Protein AF-A0A1X0C1E8-F1 (afdb_monomer_lite)

Sequence (95 aa):
MPELVYNFGAIEGGAGDLDGSVVQTQGLLEEGRESLSRLAGQWEGDASMSWQEAQTRWDVNANELNHALRSLAAAVRDTGQNMLQVNTGIANSFH

InterPro domains:
  IPR010310 Type VII secretion system ESAT-6-like [PF06013] (6-86)
  IPR010310 Type VII secretion system ESAT-6-like [TIGR03930] (5-91)
  IPR036689 ESAT-6-like superfamily [SSF140453] (4-94)

Secondary structure (DSSP, 8-state):
-------HHHHHHHHHHHHHHHHHHHHHHHHHHHHHHHHHTT--STTHHHHHHHHHHHHHHHHHHHHHHHHHHHHHHHHHHHHHHHHHHHHHHT-

Organism: Mycolicibacterium celeriflavum (NCBI:txid1249101)

Foldseek 3Di:
DPDPPDPLVVLVVVLVVLVVVLVVLLVVLVVVLVVLVVCCVVQPPPCNVVSVVVNVVSVVVSVVVSVVSVVVSVVSVVVSVVVVVVVVVVVVVVD

Radius of gyration: 21.86 Å; chains: 1; bounding box: 45×20×67 Å

pLDDT: mean 80.26, std 11.57, range [41.97, 95.38]

Structure (mmCIF, N/CA/C/O backbone):
data_AF-A0A1X0C1E8-F1
#
_entry.id   AF-A0A1X0C1E8-F1
#
loop_
_atom_site.group_PDB
_atom_site.id
_atom_site.type_symbol
_atom_site.label_atom_id
_atom_site.label_alt_id
_atom_site.label_comp_id
_atom_site.label_asym_id
_atom_site.label_entity_id
_atom_site.label_seq_id
_atom_site.pdbx_PDB_ins_code
_atom_site.Cartn_x
_atom_site.Cartn_y
_atom_site.Cartn_z
_atom_site.occupancy
_atom_site.B_iso_or_equiv
_atom_site.auth_seq_id
_atom_site.auth_comp_id
_atom_site.auth_asym_id
_atom_site.auth_atom_id
_atom_site.pdbx_PDB_model_num
ATOM 1 N N . MET A 1 1 ? 11.636 -8.169 -40.788 1.00 41.97 1 MET A N 1
ATOM 2 C CA . MET A 1 1 ? 11.010 -8.819 -39.615 1.00 41.97 1 MET A CA 1
ATOM 3 C C . MET A 1 1 ? 10.434 -7.702 -38.762 1.00 41.97 1 MET A C 1
ATOM 5 O O . MET A 1 1 ? 11.126 -6.695 -38.665 1.00 41.97 1 MET A O 1
ATOM 9 N N . PRO A 1 2 ? 9.194 -7.782 -38.249 1.00 45.59 2 PRO A N 1
ATOM 10 C CA . PRO A 1 2 ? 8.691 -6.732 -37.378 1.00 45.59 2 PRO A CA 1
ATOM 11 C C . PRO A 1 2 ? 9.487 -6.804 -36.074 1.00 45.59 2 PRO A C 1
ATOM 13 O O . PRO A 1 2 ? 9.435 -7.803 -35.361 1.00 45.59 2 PRO A O 1
ATOM 16 N N . GLU A 1 3 ? 10.292 -5.778 -35.827 1.00 52.41 3 GLU A N 1
ATOM 17 C CA . GLU A 1 3 ? 10.885 -5.506 -34.526 1.00 52.41 3 GLU A CA 1
ATOM 18 C C . GLU A 1 3 ? 9.727 -5.478 -33.521 1.00 52.41 3 GLU A C 1
ATOM 20 O O . GLU A 1 3 ? 8.783 -4.701 -33.690 1.00 52.41 3 GLU A O 1
ATOM 25 N N . LEU A 1 4 ? 9.722 -6.374 -32.530 1.00 52.25 4 LEU A N 1
ATOM 26 C CA . LEU A 1 4 ? 8.830 -6.200 -31.388 1.00 52.25 4 LEU A CA 1
ATOM 27 C C . LEU A 1 4 ? 9.324 -4.958 -30.642 1.00 52.25 4 LEU A C 1
ATOM 29 O O . LEU A 1 4 ? 10.135 -5.053 -29.726 1.00 52.25 4 LEU A O 1
ATOM 33 N N . VAL A 1 5 ? 8.858 -3.784 -31.072 1.00 56.81 5 VAL A N 1
ATOM 34 C CA . VAL A 1 5 ? 9.097 -2.506 -30.402 1.00 56.81 5 VAL A CA 1
ATOM 35 C C . VAL A 1 5 ? 8.235 -2.499 -29.143 1.00 56.81 5 VAL A C 1
ATOM 37 O O . VAL A 1 5 ? 7.144 -1.932 -29.101 1.00 56.81 5 VAL A O 1
ATOM 40 N N . TYR A 1 6 ? 8.691 -3.201 -28.109 1.00 62.88 6 TYR A N 1
ATOM 41 C CA . TYR A 1 6 ? 8.162 -3.012 -26.768 1.00 62.88 6 TYR A CA 1
ATOM 42 C C . TYR A 1 6 ? 8.685 -1.684 -26.230 1.00 62.88 6 TYR A C 1
ATOM 44 O O . TYR A 1 6 ? 9.883 -1.406 -26.271 1.00 62.88 6 TYR A O 1
ATOM 52 N N . ASN A 1 7 ? 7.779 -0.847 -25.724 1.00 69.00 7 ASN A N 1
ATOM 53 C CA . ASN A 1 7 ? 8.135 0.437 -25.135 1.00 69.00 7 ASN A CA 1
ATOM 54 C C . ASN A 1 7 ? 8.790 0.214 -23.760 1.00 69.00 7 ASN A C 1
ATOM 56 O O . ASN A 1 7 ? 8.134 0.294 -22.724 1.00 69.00 7 ASN A O 1
ATOM 60 N N . PHE A 1 8 ? 10.084 -0.107 -23.763 1.00 65.75 8 PHE A N 1
ATOM 61 C CA . PHE A 1 8 ? 10.881 -0.364 -22.561 1.00 65.75 8 PHE A CA 1
ATOM 62 C C . PHE A 1 8 ? 10.840 0.817 -21.579 1.00 65.75 8 PHE A C 1
ATOM 64 O O . PHE A 1 8 ? 10.662 0.614 -20.381 1.00 65.75 8 PHE A O 1
ATOM 71 N N . GLY A 1 9 ? 10.874 2.050 -22.098 1.00 66.69 9 GLY A N 1
ATOM 72 C CA . GLY A 1 9 ? 10.735 3.259 -21.282 1.00 66.69 9 GLY A CA 1
ATOM 73 C C . GLY A 1 9 ? 9.390 3.349 -20.554 1.00 66.69 9 GLY A C 1
A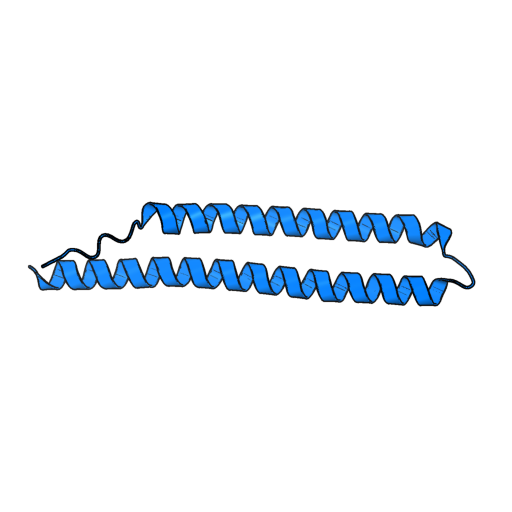TOM 74 O O . GLY A 1 9 ? 9.342 3.824 -19.424 1.00 66.69 9 GLY A O 1
ATOM 75 N N . ALA A 1 10 ? 8.303 2.841 -21.145 1.00 71.62 10 ALA A N 1
ATOM 76 C CA . ALA A 1 10 ? 7.009 2.771 -20.467 1.00 71.62 10 ALA A CA 1
ATOM 77 C C . ALA A 1 10 ? 6.966 1.694 -19.368 1.00 71.62 10 ALA A C 1
ATOM 79 O O . ALA A 1 10 ? 6.283 1.890 -18.366 1.00 71.62 10 ALA A O 1
ATOM 80 N N . ILE A 1 11 ? 7.696 0.582 -19.524 1.00 73.00 11 ILE A N 1
ATOM 81 C CA . ILE A 1 11 ? 7.788 -0.468 -18.495 1.00 73.00 11 ILE A CA 1
ATOM 82 C C . ILE A 1 11 ? 8.617 0.023 -17.305 1.00 73.00 11 ILE A C 1
ATOM 84 O O . ILE A 1 11 ? 8.171 -0.106 -16.167 1.00 73.00 11 ILE A O 1
ATOM 88 N N . GLU A 1 12 ? 9.790 0.616 -17.548 1.00 72.06 12 GLU A N 1
ATOM 89 C CA . GLU A 1 12 ? 10.621 1.182 -16.476 1.00 72.06 12 GLU A CA 1
ATOM 90 C C . GLU A 1 12 ? 9.931 2.355 -15.772 1.00 72.06 12 GLU A C 1
ATOM 92 O O . GLU A 1 12 ? 9.927 2.411 -14.543 1.00 72.06 12 GLU A O 1
ATOM 97 N N . GLY A 1 13 ? 9.287 3.250 -16.532 1.00 77.50 13 GLY A N 1
ATOM 98 C CA . GLY A 1 13 ? 8.484 4.336 -15.968 1.00 77.50 13 GLY A CA 1
ATOM 99 C C . GLY A 1 13 ? 7.345 3.810 -15.092 1.00 77.50 13 GLY A C 1
ATOM 100 O O . GLY A 1 13 ? 7.226 4.202 -13.935 1.00 77.50 13 GLY A O 1
ATOM 101 N N . GLY A 1 14 ? 6.581 2.835 -15.596 1.00 78.06 14 GLY A N 1
ATOM 102 C CA . GLY A 1 14 ? 5.505 2.197 -14.837 1.00 78.06 14 GLY A CA 1
ATOM 103 C C . GLY A 1 14 ? 5.992 1.457 -13.586 1.00 78.06 14 GLY A C 1
ATOM 104 O O . GLY A 1 14 ? 5.297 1.453 -12.573 1.00 78.06 14 GLY A O 1
ATOM 105 N N . ALA A 1 15 ? 7.191 0.866 -13.612 1.00 79.50 15 ALA A N 1
ATOM 106 C CA . ALA A 1 15 ? 7.802 0.251 -12.432 1.00 79.50 15 ALA A CA 1
ATOM 107 C C . ALA A 1 15 ? 8.138 1.289 -11.349 1.00 79.50 15 ALA A C 1
ATOM 109 O O . ALA A 1 15 ? 7.865 1.055 -10.171 1.00 79.50 15 ALA A O 1
ATOM 110 N N . GLY A 1 16 ? 8.688 2.442 -11.745 1.00 81.38 16 GLY A N 1
ATOM 111 C CA . GLY A 1 16 ? 8.963 3.554 -10.833 1.00 81.38 16 GLY A CA 1
ATOM 112 C C . GLY A 1 16 ?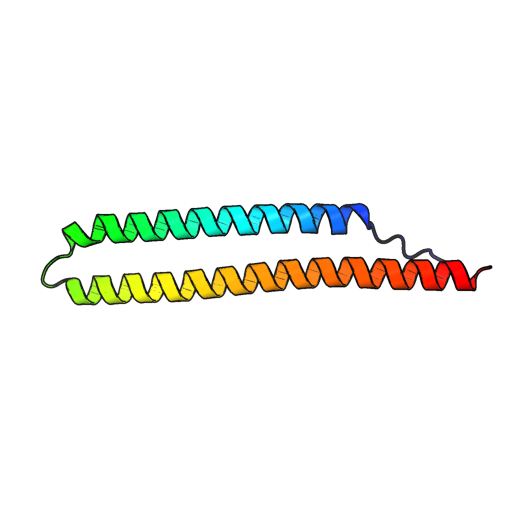 7.688 4.139 -10.221 1.00 81.38 16 GLY A C 1
ATOM 113 O O . GLY A 1 16 ? 7.620 4.339 -9.006 1.00 81.38 16 GLY A O 1
ATOM 114 N N . ASP A 1 17 ? 6.651 4.332 -11.037 1.00 84.88 17 ASP A N 1
ATOM 115 C CA . ASP A 1 17 ? 5.340 4.802 -10.577 1.00 84.88 17 ASP A CA 1
ATOM 116 C C . ASP A 1 17 ? 4.685 3.806 -9.603 1.00 84.88 17 ASP A C 1
ATOM 118 O O . ASP A 1 17 ? 4.060 4.203 -8.612 1.00 84.88 17 ASP A O 1
ATOM 122 N N . LEU A 1 18 ? 4.858 2.500 -9.845 1.00 83.62 18 LEU A N 1
ATOM 123 C CA . LEU A 1 18 ? 4.397 1.443 -8.945 1.00 83.62 18 LEU A CA 1
ATOM 124 C C . LEU A 1 18 ? 5.130 1.475 -7.606 1.00 83.62 18 LEU A C 1
ATOM 126 O O . LEU A 1 18 ? 4.464 1.436 -6.574 1.00 83.62 18 LEU A O 1
ATOM 130 N N . ASP A 1 19 ? 6.461 1.584 -7.598 1.00 85.06 19 ASP A N 1
ATOM 131 C CA . ASP A 1 19 ? 7.234 1.689 -6.354 1.00 85.06 19 ASP A CA 1
ATOM 132 C C . ASP A 1 19 ? 6.798 2.928 -5.541 1.00 85.06 19 ASP A C 1
ATOM 134 O O . ASP A 1 19 ? 6.585 2.831 -4.328 1.00 85.06 19 ASP A O 1
ATOM 138 N N . GLY A 1 20 ? 6.556 4.068 -6.201 1.00 88.69 20 GLY A N 1
ATOM 139 C CA . GLY A 1 20 ? 5.986 5.261 -5.563 1.00 88.69 20 GLY A CA 1
ATOM 140 C C . GLY A 1 20 ? 4.592 5.018 -4.971 1.00 88.69 20 GLY A C 1
ATOM 141 O O . GLY A 1 20 ? 4.327 5.373 -3.819 1.00 88.69 20 GLY A O 1
ATOM 142 N N . SER A 1 21 ? 3.721 4.340 -5.719 1.00 86.00 21 SER A N 1
ATOM 143 C CA . SER A 1 21 ? 2.368 3.976 -5.275 1.00 86.00 21 SER A CA 1
ATOM 144 C C . SER A 1 21 ? 2.381 2.996 -4.093 1.00 86.00 21 SER A C 1
ATOM 146 O O . SER A 1 21 ? 1.536 3.093 -3.198 1.00 86.00 21 SER A O 1
ATOM 148 N N . VAL A 1 22 ? 3.354 2.075 -4.038 1.00 87.00 22 VAL A N 1
ATOM 149 C CA . VAL A 1 22 ? 3.553 1.159 -2.902 1.00 87.00 22 VAL A CA 1
ATOM 150 C C . VAL A 1 22 ? 3.902 1.940 -1.638 1.00 87.00 22 VAL A C 1
ATOM 152 O O . VAL A 1 22 ? 3.297 1.702 -0.592 1.00 87.00 22 VAL A O 1
ATOM 155 N N . VAL A 1 23 ? 4.843 2.883 -1.725 1.00 90.00 23 VAL A N 1
ATOM 156 C CA . VAL A 1 23 ? 5.242 3.722 -0.583 1.00 90.00 23 VAL A CA 1
ATOM 157 C C . VAL A 1 23 ? 4.072 4.581 -0.107 1.00 90.00 23 VAL A C 1
ATOM 159 O O . VAL A 1 23 ? 3.798 4.638 1.092 1.00 90.00 23 VAL A O 1
ATOM 162 N N . GLN A 1 24 ? 3.335 5.199 -1.033 1.00 92.06 24 GLN A N 1
ATOM 163 C CA . GLN A 1 24 ? 2.150 5.982 -0.690 1.00 92.06 24 GLN A CA 1
ATOM 164 C C . GLN A 1 24 ? 1.093 5.122 0.014 1.00 92.06 24 GLN A C 1
ATOM 166 O O . GLN A 1 24 ? 0.537 5.535 1.030 1.00 92.06 24 GLN A O 1
ATOM 171 N N . THR A 1 25 ? 0.844 3.909 -0.485 1.00 90.38 25 THR A N 1
ATOM 172 C CA . THR A 1 25 ? -0.122 2.991 0.129 1.00 90.38 25 THR A CA 1
ATOM 173 C C . THR A 1 25 ? 0.309 2.586 1.536 1.00 90.38 25 THR A C 1
ATOM 175 O O . THR A 1 25 ? -0.521 2.570 2.439 1.00 90.38 25 THR A O 1
ATOM 178 N N . GLN A 1 26 ? 1.599 2.320 1.757 1.00 89.56 26 GLN A N 1
ATOM 179 C CA . GLN A 1 26 ? 2.132 2.042 3.095 1.00 89.56 26 GLN A CA 1
ATOM 180 C C . GLN A 1 26 ? 1.875 3.200 4.062 1.00 89.56 26 GLN A C 1
ATOM 182 O O . GLN A 1 26 ? 1.415 2.959 5.175 1.00 89.56 26 GLN A O 1
ATOM 187 N N . GLY A 1 27 ? 2.094 4.444 3.623 1.00 94.06 27 GLY A N 1
ATOM 188 C CA . GLY A 1 27 ? 1.777 5.631 4.421 1.00 94.06 27 GLY A CA 1
ATOM 189 C C . GLY A 1 27 ? 0.292 5.717 4.783 1.00 94.06 27 GLY A C 1
ATOM 190 O O . GLY A 1 27 ? -0.050 5.869 5.951 1.00 94.06 27 GLY A O 1
ATOM 191 N N . LEU A 1 28 ? -0.600 5.520 3.808 1.00 93.88 28 LEU A N 1
ATOM 192 C CA . LEU A 1 28 ? -2.051 5.543 4.037 1.00 93.88 28 LEU A CA 1
ATOM 193 C C . LEU A 1 28 ? -2.522 4.426 4.985 1.00 93.88 28 LEU A C 1
ATOM 195 O O . LEU A 1 28 ? -3.430 4.632 5.793 1.00 93.88 28 LEU A O 1
ATOM 199 N N . LEU A 1 29 ? -1.911 3.240 4.905 1.00 93.38 29 LEU A N 1
ATOM 200 C CA . LEU A 1 29 ? -2.200 2.127 5.811 1.00 93.38 29 LEU A CA 1
ATOM 201 C C . LEU A 1 29 ? -1.748 2.429 7.251 1.00 93.38 29 LEU A C 1
ATOM 203 O O . LEU A 1 29 ? -2.442 2.076 8.207 1.00 93.38 29 LEU A O 1
ATOM 207 N N . GLU A 1 30 ? -0.619 3.113 7.417 1.00 92.19 30 GLU A N 1
ATOM 208 C CA . GLU A 1 30 ? -0.144 3.576 8.723 1.00 92.19 30 GLU A CA 1
ATOM 209 C C . GLU A 1 30 ? -1.089 4.645 9.301 1.00 92.19 30 GLU A C 1
ATOM 211 O O . GLU A 1 30 ? -1.561 4.522 10.432 1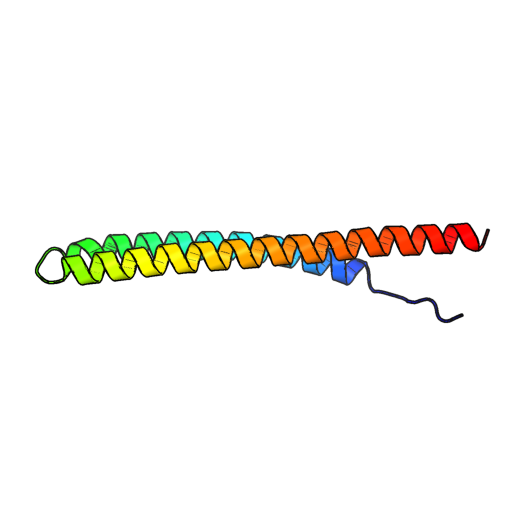.00 92.19 30 GLU A O 1
ATOM 216 N N . GLU A 1 31 ? -1.466 5.644 8.499 1.00 94.25 31 GLU A N 1
ATOM 217 C CA . GLU A 1 31 ? -2.403 6.706 8.894 1.00 94.25 31 GLU A CA 1
ATOM 218 C C . GLU A 1 31 ? -3.784 6.158 9.292 1.00 94.25 31 GLU A C 1
ATOM 220 O O . GLU A 1 31 ? -4.411 6.623 10.255 1.00 94.25 31 GLU A O 1
ATOM 225 N N . GLY A 1 32 ? -4.274 5.147 8.570 1.00 90.25 32 GLY A N 1
ATOM 226 C CA . GLY A 1 32 ? -5.527 4.474 8.899 1.00 90.25 32 GLY A CA 1
ATOM 227 C C . GLY A 1 32 ? -5.436 3.662 10.195 1.00 90.25 32 GLY A C 1
ATOM 228 O O . GLY A 1 32 ? -6.353 3.732 11.018 1.00 90.25 32 GLY A O 1
ATOM 229 N N . ARG A 1 33 ? -4.302 2.991 10.443 1.00 89.56 33 ARG A N 1
ATOM 230 C CA . ARG A 1 33 ? -4.019 2.296 11.712 1.00 89.56 33 ARG A CA 1
ATOM 231 C C . ARG A 1 33 ? -4.031 3.271 12.889 1.00 89.56 33 ARG A C 1
ATOM 233 O O . ARG A 1 33 ? -4.658 3.006 13.915 1.00 89.56 33 ARG A O 1
ATOM 240 N N . GLU A 1 34 ? -3.381 4.422 12.745 1.00 90.75 34 GLU A N 1
ATOM 241 C CA . GLU A 1 34 ? -3.390 5.462 13.776 1.00 90.75 34 GLU A CA 1
ATOM 242 C C . GLU A 1 34 ? -4.789 6.038 14.008 1.00 90.75 34 GLU A C 1
ATOM 244 O O . GLU A 1 34 ? -5.178 6.293 15.149 1.00 90.75 34 GLU A O 1
ATOM 249 N N . SER A 1 35 ? -5.565 6.225 12.940 1.00 89.75 35 SER A N 1
ATOM 250 C CA . SER A 1 35 ? -6.949 6.692 13.037 1.00 89.75 35 SER A CA 1
ATOM 251 C C . SER A 1 35 ? -7.824 5.705 13.810 1.00 89.75 35 SER A C 1
ATOM 253 O O . SER A 1 35 ? -8.560 6.123 14.704 1.00 89.75 35 SER A O 1
ATOM 255 N N . LEU A 1 36 ? -7.692 4.403 13.539 1.00 86.69 36 LEU A N 1
ATOM 256 C CA . LEU A 1 36 ? -8.359 3.343 14.302 1.00 86.69 36 LEU A CA 1
ATOM 257 C C . LEU A 1 36 ? -7.930 3.332 15.775 1.00 86.69 36 LEU A C 1
ATOM 259 O O . LEU A 1 36 ? -8.771 3.170 16.658 1.00 86.69 36 LEU A O 1
ATOM 263 N N . SER A 1 37 ? -6.644 3.559 16.053 1.00 84.88 37 SER A N 1
ATOM 264 C CA . SER A 1 37 ? -6.122 3.660 17.421 1.00 84.88 37 SER A CA 1
ATOM 265 C C . SER A 1 37 ? -6.712 4.854 18.182 1.00 84.88 37 SER A C 1
ATOM 267 O O . SER A 1 37 ? -7.141 4.714 19.324 1.00 84.88 37 SER A O 1
ATOM 269 N N . ARG A 1 38 ? -6.839 6.025 17.544 1.00 85.75 38 ARG A N 1
ATOM 270 C CA . ARG A 1 38 ? -7.471 7.207 18.164 1.00 85.75 38 ARG A CA 1
ATOM 271 C C . ARG A 1 38 ? -8.944 6.980 18.508 1.00 85.75 38 ARG A C 1
ATOM 273 O O . ARG A 1 38 ? -9.423 7.499 19.512 1.00 85.75 38 ARG A O 1
ATOM 280 N N . LEU A 1 39 ? -9.654 6.208 17.687 1.00 80.94 39 LEU A N 1
ATOM 281 C CA . LEU A 1 39 ? -11.054 5.851 17.928 1.00 80.94 39 LEU A CA 1
ATOM 282 C C . LEU A 1 39 ? -11.215 4.781 19.019 1.00 80.94 39 LEU A C 1
ATOM 284 O O . LEU A 1 39 ? -12.293 4.683 19.600 1.00 80.94 39 LEU A O 1
ATOM 288 N N . ALA A 1 40 ? -10.152 4.042 19.363 1.00 76.56 40 ALA A N 1
ATOM 289 C CA . ALA A 1 40 ? -10.166 3.032 20.424 1.00 76.56 40 ALA A CA 1
ATOM 290 C C . ALA A 1 40 ? -10.616 3.609 21.774 1.00 76.56 40 ALA A C 1
ATOM 292 O O . ALA A 1 40 ? -11.410 2.990 22.477 1.00 76.56 40 ALA A O 1
ATOM 293 N N . GLY A 1 41 ? -10.180 4.834 22.094 1.00 68.44 41 GLY A N 1
ATOM 294 C CA . GLY A 1 41 ? -10.568 5.530 23.324 1.00 68.44 41 GLY A CA 1
ATOM 295 C C . GLY A 1 41 ? -12.061 5.879 23.409 1.00 68.44 41 GLY A C 1
ATOM 296 O O . GLY A 1 41 ? -12.548 6.178 24.492 1.00 68.44 41 GLY A O 1
ATOM 297 N N . GLN A 1 42 ? -12.810 5.825 22.298 1.00 68.25 42 GLN A N 1
ATOM 298 C CA . GLN A 1 42 ? -14.274 5.959 22.317 1.00 68.25 42 GLN A CA 1
ATOM 299 C C . GLN A 1 42 ? -15.010 4.622 22.493 1.00 68.25 42 GLN A C 1
ATOM 301 O O . GLN A 1 42 ? -16.210 4.626 22.765 1.00 68.25 42 GLN A O 1
ATOM 306 N N . TRP A 1 43 ? -14.326 3.486 22.337 1.00 67.69 43 TRP A N 1
ATOM 307 C CA . TRP A 1 43 ? -14.916 2.140 22.372 1.00 67.69 43 TRP A CA 1
ATOM 308 C C . TRP A 1 43 ? -14.461 1.303 23.575 1.00 67.69 43 TRP A C 1
ATOM 310 O O . TRP A 1 43 ? -14.745 0.106 23.644 1.00 67.69 43 TRP A O 1
ATOM 320 N N . GLU A 1 44 ? -13.786 1.933 24.536 1.00 62.56 44 GLU A N 1
ATOM 321 C CA . GLU A 1 44 ? -13.301 1.341 25.783 1.00 62.56 44 GLU A CA 1
ATOM 322 C C . GLU A 1 44 ? -14.495 0.991 26.709 1.00 62.56 44 GLU A C 1
ATOM 324 O O . GLU A 1 44 ? -14.881 1.741 27.599 1.00 62.56 44 GLU A O 1
ATOM 329 N N . GLY A 1 45 ? -15.176 -0.123 26.424 1.00 72.19 45 GLY A N 1
ATOM 330 C CA . GLY A 1 45 ? -16.387 -0.583 27.116 1.00 72.19 45 GLY A CA 1
ATOM 331 C C . GLY A 1 45 ? -16.967 -1.848 26.469 1.00 72.19 45 GLY A C 1
ATOM 332 O O . GLY A 1 45 ? -16.211 -2.691 25.977 1.00 72.19 45 GLY A O 1
ATOM 333 N N . ASP A 1 46 ? -18.299 -1.963 26.393 1.00 62.75 46 ASP A N 1
ATOM 334 C CA . ASP A 1 46 ? -19.017 -3.088 25.748 1.00 62.75 46 ASP A CA 1
ATOM 335 C C . ASP A 1 46 ? -18.598 -3.337 24.279 1.00 62.75 46 ASP A C 1
ATOM 337 O O . ASP A 1 46 ? -18.826 -4.413 23.731 1.00 62.75 46 ASP A O 1
ATOM 341 N N . ALA A 1 47 ? -17.943 -2.360 23.640 1.00 66.94 47 ALA A N 1
ATOM 342 C CA . ALA A 1 47 ? -17.452 -2.419 22.263 1.00 66.94 47 ALA A CA 1
ATOM 343 C C . ALA A 1 47 ? -15.978 -2.864 22.117 1.00 66.94 47 ALA A C 1
ATOM 345 O O . ALA A 1 47 ? -15.458 -2.875 21.000 1.00 66.94 47 ALA A O 1
ATOM 346 N N . SER A 1 48 ? -15.295 -3.259 23.200 1.00 73.75 48 SER A N 1
ATOM 347 C CA . SER A 1 48 ? -13.875 -3.664 23.155 1.00 73.75 48 SER A CA 1
ATOM 348 C C . SER A 1 48 ? -13.603 -4.851 22.219 1.00 73.75 48 SER A C 1
ATOM 350 O O . SER A 1 48 ? -12.605 -4.848 21.499 1.00 73.75 48 SER A O 1
ATOM 352 N N . MET A 1 49 ? -14.513 -5.831 22.157 1.00 79.31 49 MET A N 1
ATOM 353 C CA . MET A 1 49 ? -14.446 -6.934 21.187 1.00 79.31 4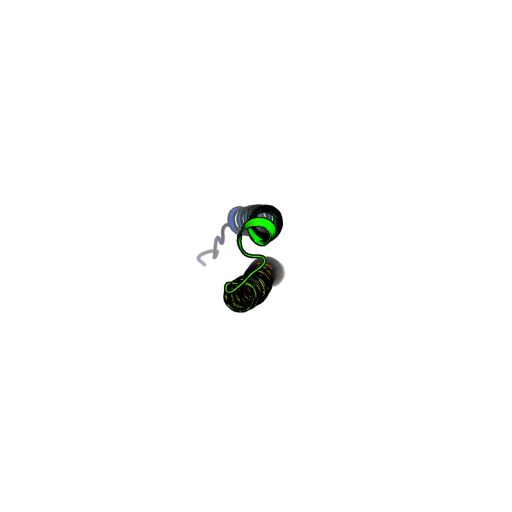9 MET A CA 1
ATOM 354 C C . MET A 1 49 ? -14.563 -6.439 19.741 1.00 79.31 49 MET A C 1
ATOM 356 O O . MET A 1 49 ? -13.773 -6.840 18.890 1.00 79.31 49 MET A O 1
ATOM 360 N N . SER A 1 50 ? -15.509 -5.538 19.467 1.00 80.69 50 SER A N 1
ATOM 361 C CA . SER A 1 50 ? -15.710 -4.963 18.131 1.00 80.69 50 SER A CA 1
ATOM 362 C C . SER A 1 50 ? -14.498 -4.148 17.675 1.00 80.69 50 SER A C 1
ATOM 364 O O . SER A 1 50 ? -14.155 -4.145 16.493 1.00 80.69 50 SER A O 1
ATOM 366 N N . TRP A 1 51 ? -13.813 -3.483 18.610 1.00 82.69 51 TRP A N 1
ATOM 367 C CA . TRP A 1 51 ? -12.551 -2.805 18.331 1.00 82.69 51 TRP A CA 1
ATOM 368 C C . TRP A 1 51 ? -11.431 -3.794 17.978 1.00 82.69 51 TRP A C 1
ATOM 370 O O . TRP A 1 51 ? -10.765 -3.604 16.962 1.00 82.69 51 TRP A O 1
ATOM 380 N N . GLN A 1 52 ? -11.249 -4.864 18.762 1.00 85.50 52 GLN A N 1
ATOM 381 C CA . GLN A 1 52 ? -10.230 -5.890 18.486 1.00 85.50 52 GLN A CA 1
ATOM 382 C C . GLN A 1 52 ? -10.457 -6.557 17.124 1.00 85.50 52 GLN A C 1
ATOM 384 O O . GLN A 1 52 ? -9.505 -6.797 16.379 1.00 85.50 52 GLN A O 1
ATOM 389 N N . GLU A 1 53 ? -11.716 -6.815 16.768 1.00 88.25 53 GLU A N 1
ATOM 390 C CA . GLU A 1 53 ? -12.086 -7.345 15.457 1.00 88.25 53 GLU A CA 1
ATOM 391 C C . GLU A 1 53 ? -11.748 -6.355 14.334 1.00 88.25 53 GLU A C 1
ATOM 393 O O . GLU A 1 53 ? -11.133 -6.737 13.336 1.00 88.25 53 GLU A O 1
ATOM 398 N N . ALA A 1 54 ? -12.082 -5.071 14.504 1.00 87.25 54 ALA A N 1
ATOM 399 C CA . ALA A 1 54 ? -11.758 -4.030 13.530 1.00 87.25 54 ALA A CA 1
ATOM 400 C C . ALA A 1 54 ? -10.242 -3.861 13.345 1.00 87.25 54 ALA A C 1
ATOM 402 O O . ALA A 1 54 ? -9.778 -3.753 12.208 1.00 87.25 54 ALA A O 1
ATOM 403 N N . GLN A 1 55 ? -9.475 -3.887 14.437 1.00 89.19 55 GLN A N 1
ATOM 404 C CA . GLN A 1 55 ? -8.017 -3.826 14.403 1.00 89.19 55 GLN A CA 1
ATOM 405 C C . GLN A 1 55 ? -7.431 -5.042 13.677 1.00 89.19 55 GLN A C 1
ATOM 407 O O . GLN A 1 55 ? -6.647 -4.884 12.747 1.00 89.19 55 GLN A O 1
ATOM 412 N N . THR A 1 56 ? -7.872 -6.249 14.036 1.00 92.69 56 THR A N 1
ATOM 413 C CA . THR A 1 56 ? -7.408 -7.490 13.399 1.00 92.69 56 THR A CA 1
ATOM 414 C C . THR A 1 56 ? -7.701 -7.474 11.901 1.00 92.69 56 THR A C 1
ATOM 416 O O . THR A 1 56 ? -6.833 -7.786 11.088 1.00 92.69 56 THR A O 1
ATOM 419 N N . ARG A 1 57 ? -8.916 -7.067 11.512 1.00 92.75 57 ARG A N 1
ATOM 420 C CA . ARG A 1 57 ? -9.307 -6.982 10.102 1.00 92.75 57 ARG A CA 1
ATOM 421 C C . ARG A 1 57 ? -8.476 -5.950 9.344 1.00 92.75 57 ARG A C 1
ATOM 423 O O . ARG A 1 57 ? -8.118 -6.192 8.194 1.00 92.75 57 ARG A O 1
ATOM 430 N N . TRP A 1 58 ? -8.176 -4.814 9.971 1.00 93.19 58 TRP A N 1
ATOM 431 C CA . TRP A 1 58 ? -7.295 -3.804 9.394 1.00 93.19 58 TRP A CA 1
ATOM 432 C C . TRP A 1 58 ? -5.896 -4.363 9.144 1.00 93.19 58 TRP A C 1
ATOM 434 O O . TRP A 1 58 ? -5.424 -4.310 8.012 1.00 93.19 58 TRP A O 1
ATOM 444 N N . ASP A 1 59 ? -5.274 -4.953 10.165 1.00 91.50 59 ASP A N 1
ATOM 445 C CA . ASP A 1 59 ? -3.907 -5.469 10.084 1.00 91.50 59 ASP A CA 1
ATOM 446 C C . ASP A 1 59 ? -3.780 -6.591 9.041 1.00 91.50 59 ASP A C 1
ATOM 448 O O . ASP A 1 59 ? -2.813 -6.623 8.276 1.00 91.50 59 ASP A O 1
ATOM 452 N N . VAL A 1 60 ? -4.770 -7.488 8.953 1.00 95.38 60 VAL A N 1
ATOM 453 C CA . VAL A 1 60 ? -4.814 -8.544 7.927 1.00 95.38 60 VAL A CA 1
ATOM 454 C C . VAL A 1 60 ? -4.877 -7.939 6.525 1.00 95.38 60 VAL A C 1
ATOM 456 O O . VAL A 1 60 ? -4.022 -8.234 5.689 1.00 95.38 60 VAL A O 1
ATOM 459 N N . ASN A 1 61 ? -5.840 -7.050 6.278 1.00 93.62 61 ASN A N 1
ATOM 460 C CA . ASN A 1 61 ? -6.046 -6.467 4.953 1.00 93.62 61 ASN A CA 1
ATOM 461 C C . ASN A 1 61 ? -4.869 -5.576 4.526 1.00 93.62 61 ASN A C 1
ATOM 463 O O . ASN A 1 61 ? -4.472 -5.581 3.361 1.00 93.62 61 ASN A O 1
ATOM 467 N N . ALA A 1 62 ? -4.291 -4.822 5.465 1.00 90.81 62 ALA A N 1
ATOM 468 C CA . ALA A 1 62 ? -3.124 -3.979 5.231 1.00 90.81 62 ALA A CA 1
ATOM 469 C C . ALA A 1 62 ? -1.901 -4.816 4.829 1.00 90.81 62 ALA A C 1
ATOM 471 O O . ALA A 1 62 ? -1.187 -4.470 3.885 1.00 90.81 62 ALA A O 1
ATOM 472 N N . ASN A 1 63 ? -1.671 -5.938 5.516 1.00 90.62 63 ASN A N 1
ATOM 473 C CA . ASN A 1 63 ? -0.586 -6.856 5.182 1.00 90.62 63 ASN A CA 1
ATOM 474 C C . ASN A 1 63 ? -0.795 -7.524 3.821 1.00 90.62 63 ASN A C 1
ATOM 476 O O . ASN A 1 63 ? 0.144 -7.583 3.026 1.00 90.62 63 ASN A O 1
ATOM 480 N N . GLU A 1 64 ? -2.010 -7.986 3.523 1.00 94.12 64 GLU A N 1
ATOM 481 C CA . GLU A 1 64 ? -2.330 -8.600 2.232 1.00 94.12 64 GLU A CA 1
ATOM 482 C C . GLU A 1 64 ? -2.117 -7.618 1.073 1.00 94.12 64 GLU A C 1
ATOM 484 O O . GLU A 1 64 ? -1.441 -7.948 0.095 1.00 94.12 64 GLU A O 1
ATOM 489 N N . LEU A 1 65 ? -2.598 -6.379 1.215 1.00 91.75 65 LEU A N 1
ATOM 490 C CA . LEU A 1 65 ? -2.401 -5.332 0.214 1.00 91.75 65 LEU A CA 1
ATOM 491 C C . LEU A 1 65 ? -0.914 -5.014 0.008 1.00 91.75 65 LEU A C 1
ATOM 493 O O . LEU A 1 65 ? -0.445 -4.938 -1.129 1.00 91.75 65 LEU A O 1
ATOM 497 N N . ASN A 1 66 ? -0.152 -4.881 1.096 1.00 87.88 66 ASN A N 1
ATOM 498 C CA . ASN A 1 66 ? 1.292 -4.661 1.025 1.00 87.88 66 ASN A CA 1
ATOM 499 C C . ASN A 1 66 ? 2.020 -5.799 0.304 1.00 87.88 66 ASN A C 1
ATOM 501 O O . ASN A 1 66 ? 2.921 -5.543 -0.500 1.00 87.88 66 ASN A O 1
ATOM 505 N N . HIS A 1 67 ? 1.640 -7.048 0.572 1.00 90.12 67 HIS A N 1
ATOM 506 C CA . HIS A 1 67 ? 2.196 -8.200 -0.124 1.00 90.12 67 HIS A CA 1
ATOM 507 C C . HIS A 1 67 ? 1.854 -8.180 -1.613 1.00 90.12 67 HIS A C 1
ATOM 509 O O . HIS A 1 67 ? 2.763 -8.299 -2.434 1.00 90.12 67 HIS A O 1
ATOM 515 N N . ALA A 1 68 ? 0.588 -7.955 -1.967 1.00 90.81 68 ALA A N 1
ATOM 516 C CA . ALA A 1 68 ? 0.144 -7.902 -3.356 1.00 90.81 68 ALA A CA 1
ATOM 517 C C . ALA A 1 68 ? 0.882 -6.816 -4.158 1.00 90.81 68 ALA A C 1
ATOM 519 O O . ALA A 1 68 ? 1.364 -7.078 -5.261 1.00 90.81 68 ALA A O 1
ATOM 520 N N . LEU A 1 69 ? 1.046 -5.622 -3.582 1.00 87.75 69 LEU A N 1
ATOM 521 C CA . LEU A 1 69 ? 1.765 -4.512 -4.212 1.00 87.75 69 LEU A CA 1
ATOM 522 C C . LEU A 1 69 ? 3.253 -4.818 -4.417 1.00 87.75 69 LEU A C 1
ATOM 524 O O . LEU A 1 69 ? 3.799 -4.553 -5.488 1.00 87.75 69 LEU A O 1
ATOM 528 N N . ARG A 1 70 ? 3.912 -5.432 -3.428 1.00 87.00 70 ARG A N 1
ATOM 529 C CA . ARG A 1 70 ? 5.315 -5.861 -3.554 1.00 87.00 70 ARG A CA 1
ATOM 530 C C . ARG A 1 70 ? 5.484 -6.943 -4.619 1.00 87.00 70 ARG A C 1
ATOM 532 O O . ARG A 1 70 ? 6.438 -6.883 -5.393 1.00 87.00 70 ARG A O 1
ATOM 539 N N . SER A 1 71 ? 4.565 -7.906 -4.676 1.00 90.12 71 SER A N 1
ATOM 540 C CA . SER A 1 71 ? 4.551 -8.951 -5.703 1.00 90.12 71 SER A CA 1
ATOM 541 C C . SER A 1 71 ? 4.344 -8.371 -7.100 1.00 90.12 71 SER A C 1
ATOM 543 O O . SER A 1 71 ? 5.053 -8.760 -8.026 1.00 90.12 71 SER A O 1
ATOM 545 N N . LEU A 1 72 ? 3.438 -7.400 -7.249 1.00 86.44 72 LEU A N 1
ATOM 546 C CA . LEU A 1 72 ? 3.222 -6.696 -8.510 1.00 86.44 72 LEU A CA 1
ATOM 547 C C . LEU A 1 72 ? 4.483 -5.942 -8.954 1.00 86.44 72 LEU A C 1
ATOM 549 O O . LEU A 1 72 ? 4.930 -6.115 -10.086 1.00 86.44 72 LEU A O 1
ATOM 553 N N . ALA A 1 73 ? 5.097 -5.166 -8.058 1.00 84.75 73 ALA A N 1
ATOM 554 C CA . ALA A 1 73 ? 6.332 -4.441 -8.355 1.00 84.75 73 ALA A CA 1
ATOM 555 C C . ALA A 1 73 ? 7.475 -5.390 -8.762 1.00 84.75 73 ALA A C 1
ATOM 557 O O . ALA A 1 73 ? 8.219 -5.114 -9.703 1.00 84.75 73 ALA A O 1
ATOM 558 N N . ALA A 1 74 ? 7.600 -6.542 -8.094 1.00 85.94 74 ALA A N 1
ATOM 559 C CA . ALA A 1 74 ? 8.573 -7.567 -8.463 1.00 85.94 74 ALA A CA 1
ATOM 560 C C . ALA A 1 74 ? 8.309 -8.151 -9.862 1.00 85.94 74 ALA A C 1
ATOM 562 O O . ALA A 1 74 ? 9.245 -8.252 -10.651 1.00 85.94 74 ALA A O 1
ATOM 563 N N . ALA A 1 75 ? 7.055 -8.472 -10.192 1.00 86.88 75 ALA A N 1
ATOM 564 C CA . ALA A 1 75 ? 6.684 -9.017 -11.499 1.00 86.88 75 ALA A CA 1
ATOM 565 C C . ALA A 1 75 ? 6.954 -8.031 -12.649 1.00 86.88 75 ALA A C 1
ATOM 567 O O . ALA A 1 75 ? 7.428 -8.429 -13.716 1.00 86.88 75 ALA A O 1
ATOM 568 N N . VAL A 1 76 ? 6.699 -6.737 -12.435 1.00 83.06 76 VAL A N 1
ATOM 569 C CA . VAL A 1 76 ? 6.987 -5.698 -13.436 1.00 83.06 76 VAL A CA 1
ATOM 570 C C . VAL A 1 76 ? 8.495 -5.540 -13.648 1.00 83.06 76 VAL A C 1
ATOM 572 O O . VAL A 1 76 ? 8.943 -5.487 -14.794 1.00 83.06 76 VAL A O 1
ATOM 575 N N . ARG A 1 77 ? 9.296 -5.553 -12.571 1.00 82.19 77 ARG A N 1
ATOM 576 C CA . ARG A 1 77 ? 10.767 -5.526 -12.675 1.00 82.19 77 ARG A CA 1
ATOM 577 C C . ARG A 1 77 ? 11.323 -6.745 -13.411 1.00 82.19 77 ARG A C 1
ATOM 579 O O . ARG A 1 77 ? 12.155 -6.582 -14.299 1.00 82.19 77 ARG A O 1
ATOM 586 N N . ASP A 1 78 ? 10.846 -7.941 -13.074 1.00 83.94 78 ASP A N 1
ATOM 587 C CA . ASP A 1 78 ? 11.266 -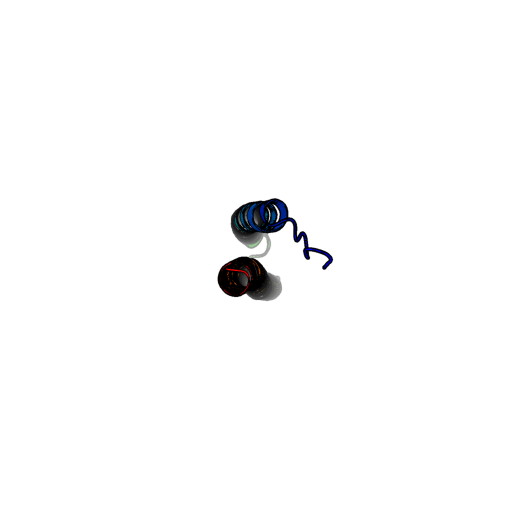9.190 -13.724 1.00 83.94 78 ASP A CA 1
ATOM 588 C C . ASP A 1 78 ? 10.926 -9.187 -15.222 1.00 83.94 78 ASP A C 1
ATOM 590 O O . ASP A 1 78 ? 11.762 -9.511 -16.066 1.00 83.94 78 ASP A O 1
ATOM 594 N N . THR A 1 79 ? 9.733 -8.700 -15.578 1.00 78.19 79 THR A N 1
ATOM 595 C CA . THR A 1 79 ? 9.329 -8.533 -16.982 1.00 78.19 79 THR A CA 1
ATOM 596 C C . THR A 1 79 ? 10.278 -7.594 -17.731 1.00 78.19 79 THR A C 1
ATOM 598 O O . THR A 1 79 ? 10.705 -7.916 -18.840 1.00 78.19 79 THR A O 1
ATOM 601 N N . GLY A 1 80 ? 10.662 -6.464 -17.127 1.00 74.69 80 GLY A N 1
ATOM 602 C CA . GLY A 1 80 ? 11.635 -5.539 -17.716 1.00 74.69 80 GLY A CA 1
ATOM 603 C C . GLY A 1 80 ? 13.004 -6.187 -17.963 1.00 74.69 80 GLY A C 1
ATOM 604 O O . GLY A 1 80 ? 13.565 -6.058 -19.052 1.00 74.69 80 GLY A O 1
ATOM 605 N N . GLN A 1 81 ? 13.520 -6.943 -16.990 1.00 79.06 81 GLN A N 1
ATOM 606 C CA . GLN A 1 81 ? 14.823 -7.614 -17.093 1.00 79.06 81 GLN A CA 1
ATOM 607 C C . GLN A 1 81 ? 14.835 -8.728 -18.147 1.00 79.06 81 GLN A C 1
ATOM 609 O O . GLN A 1 81 ? 15.751 -8.784 -18.973 1.00 79.06 81 GLN A O 1
ATOM 614 N N . ASN A 1 82 ? 13.803 -9.576 -18.163 1.00 79.25 82 ASN A N 1
ATOM 615 C CA . ASN A 1 82 ? 13.662 -10.647 -19.152 1.00 79.25 82 ASN A CA 1
ATOM 616 C C . ASN A 1 82 ? 13.593 -10.084 -20.580 1.00 79.25 82 ASN A C 1
ATOM 618 O O . ASN A 1 82 ? 14.223 -10.611 -21.497 1.00 79.25 82 ASN A O 1
ATOM 622 N N . MET A 1 83 ? 12.887 -8.967 -20.771 1.00 72.88 83 MET A N 1
ATOM 623 C CA . MET A 1 83 ? 12.779 -8.302 -22.073 1.00 72.88 83 MET A CA 1
ATOM 624 C C . MET A 1 83 ? 14.120 -7.730 -22.552 1.00 72.88 83 MET A C 1
ATOM 626 O O . MET A 1 83 ? 14.470 -7.888 -23.724 1.00 72.88 83 MET A O 1
ATOM 630 N N . LEU A 1 84 ? 14.910 -7.129 -21.656 1.00 73.94 84 LEU A N 1
ATOM 631 C CA . LEU A 1 84 ? 16.258 -6.652 -21.980 1.00 73.94 84 LEU A CA 1
ATOM 632 C C . LEU A 1 84 ? 17.179 -7.805 -22.424 1.00 73.94 84 LEU A C 1
ATOM 634 O O . LEU A 1 84 ? 17.912 -7.677 -23.410 1.00 73.94 84 LEU A O 1
ATOM 638 N N . GLN A 1 85 ? 17.121 -8.948 -21.733 1.00 80.12 85 GLN A N 1
ATOM 639 C CA . GLN A 1 85 ? 17.895 -10.140 -22.099 1.00 80.12 85 GLN A CA 1
ATOM 640 C C . GLN A 1 85 ? 17.497 -10.704 -23.466 1.00 80.12 85 GLN A C 1
ATOM 642 O O . GLN A 1 85 ? 18.368 -11.017 -24.277 1.00 80.12 85 GLN A O 1
ATOM 647 N N . VAL A 1 86 ? 16.197 -10.797 -23.759 1.00 77.62 86 VAL A N 1
ATOM 648 C CA . VAL A 1 86 ? 15.723 -11.265 -25.070 1.00 77.62 86 VAL A CA 1
ATOM 649 C C . VAL A 1 86 ? 16.193 -10.326 -26.182 1.00 77.62 86 VAL A C 1
ATOM 651 O O . VAL A 1 86 ? 16.729 -10.797 -27.184 1.00 77.62 86 VAL A O 1
ATOM 654 N N . ASN A 1 87 ? 16.068 -9.007 -25.999 1.00 68.88 87 ASN A N 1
ATOM 655 C CA . ASN A 1 87 ? 16.487 -8.037 -27.012 1.00 68.88 87 ASN A CA 1
ATOM 656 C C . ASN A 1 87 ? 18.000 -8.091 -27.284 1.00 68.88 87 ASN A C 1
ATOM 658 O O . ASN A 1 87 ? 18.425 -8.124 -28.436 1.00 68.88 87 ASN A O 1
ATOM 662 N N . THR A 1 88 ? 18.822 -8.157 -26.233 1.00 77.25 88 THR A N 1
ATOM 663 C CA . THR A 1 88 ? 20.283 -8.293 -26.384 1.00 77.25 88 THR A CA 1
ATOM 664 C C . THR A 1 88 ? 20.680 -9.614 -27.047 1.00 77.25 88 THR A C 1
ATOM 666 O O . THR A 1 88 ? 21.563 -9.625 -27.902 1.00 77.25 88 THR A O 1
ATOM 669 N N . GLY A 1 89 ? 19.998 -10.718 -26.726 1.00 78.75 89 GLY A N 1
ATOM 670 C CA . GLY A 1 89 ? 20.209 -12.012 -27.381 1.00 78.75 89 GLY A CA 1
ATOM 671 C C . GLY A 1 89 ? 19.860 -11.991 -28.871 1.00 78.75 89 GLY A C 1
ATOM 672 O O . GLY A 1 89 ? 20.633 -12.482 -29.693 1.00 78.75 89 GLY A O 1
ATOM 673 N N . ILE A 1 90 ? 18.734 -11.370 -29.229 1.00 73.88 90 ILE A N 1
ATOM 674 C CA . ILE A 1 90 ? 18.313 -11.195 -30.623 1.00 73.88 90 ILE A CA 1
ATOM 675 C C . ILE A 1 90 ? 19.305 -10.298 -31.378 1.00 73.88 90 ILE A C 1
ATOM 677 O O . ILE A 1 90 ? 19.757 -10.681 -32.456 1.00 73.88 90 ILE A O 1
ATOM 681 N N . ALA A 1 91 ? 19.706 -9.155 -30.813 1.00 72.94 91 ALA A N 1
ATOM 682 C CA . ALA A 1 91 ? 20.677 -8.249 -31.434 1.00 72.94 91 ALA A CA 1
ATOM 683 C C . ALA A 1 91 ? 22.015 -8.950 -31.729 1.00 72.94 91 ALA A C 1
ATOM 685 O O . ALA A 1 91 ? 22.564 -8.804 -32.818 1.00 72.94 91 ALA A O 1
ATOM 686 N N . ASN A 1 92 ? 22.490 -9.779 -30.796 1.00 76.75 92 ASN A N 1
ATOM 687 C CA . ASN A 1 92 ? 23.705 -10.575 -30.971 1.00 76.75 92 ASN A CA 1
ATOM 688 C C . ASN A 1 92 ? 23.563 -11.698 -32.011 1.00 76.75 92 ASN A C 1
ATOM 690 O O . ASN A 1 92 ? 24.569 -12.136 -32.552 1.00 76.75 92 ASN A O 1
ATOM 694 N N . SER A 1 93 ? 22.346 -12.177 -32.292 1.00 80.38 93 SER A N 1
ATOM 695 C CA . SER A 1 93 ? 22.110 -13.212 -33.313 1.00 80.38 93 SER A CA 1
ATOM 696 C C . SER A 1 93 ? 22.102 -12.683 -34.751 1.00 80.38 93 SER A C 1
ATOM 698 O O . SER A 1 93 ? 22.161 -13.472 -35.692 1.00 80.38 93 SER A O 1
ATOM 700 N N . PHE A 1 94 ? 22.006 -11.360 -34.921 1.00 70.38 94 PHE A N 1
ATOM 701 C CA . PHE A 1 94 ? 21.998 -10.690 -36.224 1.00 70.38 94 PHE A CA 1
ATOM 702 C C . PHE A 1 94 ? 23.360 -10.093 -36.621 1.00 70.38 94 PHE A C 1
ATOM 704 O O . PHE A 1 94 ? 23.456 -9.457 -37.672 1.00 70.38 94 PHE A O 1
ATOM 711 N N . HIS A 1 95 ? 24.393 -10.301 -35.801 1.00 54.34 95 HIS A N 1
ATOM 712 C CA . HIS A 1 95 ? 25.798 -9.994 -36.084 1.00 54.34 95 HIS A CA 1
ATOM 713 C C . HIS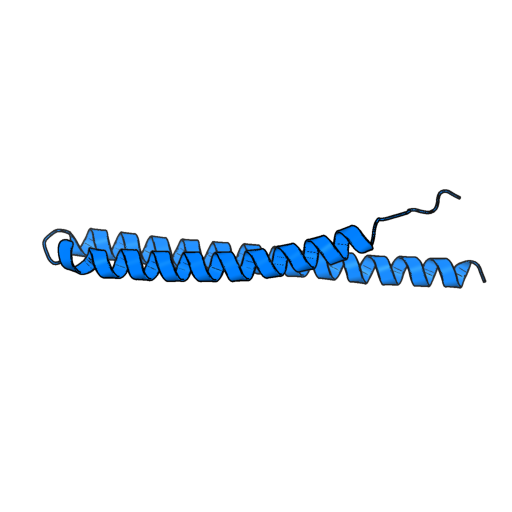 A 1 95 ? 26.559 -11.279 -36.430 1.00 54.34 95 HIS A C 1
ATOM 715 O O . HIS A 1 95 ? 27.474 -11.197 -37.280 1.00 54.34 95 HIS A O 1
#